Protein AF-A0A925U174-F1 (afdb_monomer)

Solvent-accessible surface area (backbone atoms only — not comparable to full-atom values): 5330 Å² total; per-residue (Å²): 138,83,82,80,76,81,82,70,68,64,64,54,53,56,53,51,54,51,50,55,52,50,56,53,48,53,53,50,51,51,54,51,50,52,54,54,47,55,54,50,50,54,46,50,51,41,41,75,74,71,46,62,55,69,59,50,53,51,50,54,53,61,70,71,49,57,70,64,64,48,50,53,53,49,52,54,48,49,53,50,32,52,76,68,64,69,53,78,86,127

Foldseek 3Di:
DDDDDDPPPPVVVVVVVVVVVVVVVVVVVVVVVVVVVVVVVVLVVCVVVPDDSVVVVVVVVLVPDDPVVSVVVVVVVVVVCVVVVVDPDD

Radius of gyration: 27.16 Å; Cα contacts (8 Å, |Δi|>4): 13; chains: 1; bounding box: 51×33×84 Å

Structure (mmCIF, N/CA/C/O backbone):
data_AF-A0A925U174-F1
#
_entry.id   AF-A0A925U174-F1
#
loop_
_atom_site.group_PDB
_atom_site.id
_atom_site.type_symbol
_atom_site.label_atom_id
_atom_site.label_alt_id
_atom_site.label_comp_id
_atom_site.label_asym_id
_atom_site.label_entity_id
_atom_site.label_seq_id
_atom_site.pdbx_PDB_ins_code
_atom_site.Cartn_x
_atom_site.Cartn_y
_atom_site.Cartn_z
_atom_site.occupancy
_atom_site.B_iso_or_equiv
_atom_site.auth_seq_id
_atom_site.auth_comp_id
_atom_site.auth_asym_id
_atom_site.auth_atom_id
_atom_site.pdbx_PDB_model_num
ATOM 1 N N . MET A 1 1 ? -27.768 -7.797 60.776 1.00 45.62 1 MET A N 1
ATOM 2 C CA . MET A 1 1 ? -27.644 -8.519 59.497 1.00 45.62 1 MET A CA 1
ATOM 3 C C . MET A 1 1 ? -27.263 -7.471 58.475 1.00 45.62 1 MET A C 1
ATOM 5 O O . MET A 1 1 ? -28.126 -6.755 57.995 1.00 45.62 1 MET A O 1
ATOM 9 N N . GLU A 1 2 ? -25.961 -7.261 58.319 1.00 50.00 2 GLU A N 1
ATOM 10 C CA . GLU A 1 2 ? -25.389 -6.254 57.427 1.00 50.00 2 GLU A CA 1
ATOM 11 C C . GLU A 1 2 ? -25.189 -6.929 56.073 1.00 50.00 2 GLU A C 1
ATOM 13 O O . GLU A 1 2 ? -24.380 -7.846 55.938 1.00 50.00 2 GLU A O 1
ATOM 18 N N . THR A 1 3 ? -26.028 -6.579 55.104 1.00 51.16 3 THR A N 1
ATOM 19 C CA . THR A 1 3 ? -25.860 -7.010 53.718 1.00 51.16 3 THR A CA 1
ATOM 20 C C . THR A 1 3 ? -24.810 -6.105 53.091 1.00 51.16 3 THR A C 1
ATOM 22 O O . THR A 1 3 ? -25.109 -4.962 52.757 1.00 51.16 3 THR A O 1
ATOM 25 N N . ALA A 1 4 ? -23.578 -6.601 52.985 1.00 57.06 4 ALA A N 1
ATOM 26 C CA . ALA A 1 4 ? -22.539 -5.960 52.191 1.00 57.06 4 ALA A CA 1
ATOM 27 C C . ALA A 1 4 ? -22.971 -5.964 50.715 1.00 57.06 4 ALA A C 1
ATOM 29 O O . ALA A 1 4 ? -23.194 -7.032 50.138 1.00 57.06 4 ALA A O 1
ATOM 30 N N . GLU A 1 5 ? -23.133 -4.780 50.124 1.00 62.56 5 GLU A N 1
ATOM 31 C CA . GLU A 1 5 ? -23.301 -4.634 48.677 1.00 62.56 5 GLU A CA 1
ATOM 32 C C . GLU A 1 5 ? -21.989 -4.999 47.962 1.00 62.56 5 GLU A C 1
ATOM 34 O O . GLU A 1 5 ? -20.909 -4.723 48.494 1.00 62.56 5 GLU A O 1
ATOM 39 N N . PRO A 1 6 ? -22.039 -5.645 46.784 1.00 56.16 6 PRO A N 1
ATOM 40 C CA . PRO A 1 6 ? -20.828 -6.019 46.073 1.00 56.16 6 PRO A CA 1
ATOM 41 C C . PRO A 1 6 ? -20.175 -4.763 45.486 1.00 56.16 6 PRO A C 1
ATOM 43 O O . PRO A 1 6 ? -20.829 -3.940 44.851 1.00 56.16 6 PRO A O 1
ATOM 46 N N . GLU A 1 7 ? -18.870 -4.612 45.705 1.00 59.75 7 GLU A N 1
ATOM 47 C CA . GLU A 1 7 ? -18.101 -3.470 45.219 1.00 59.75 7 GLU A CA 1
ATOM 48 C C . GLU A 1 7 ? -18.010 -3.437 43.680 1.00 59.75 7 GLU A C 1
ATOM 50 O O . GLU A 1 7 ? -17.162 -4.078 43.059 1.00 59.75 7 GLU A O 1
ATOM 55 N N . ASP A 1 8 ? -18.853 -2.608 43.062 1.00 55.84 8 ASP A N 1
ATOM 56 C CA . ASP A 1 8 ? -18.924 -2.318 41.619 1.00 55.84 8 ASP A CA 1
ATOM 57 C C . ASP A 1 8 ? -17.816 -1.354 41.113 1.00 55.84 8 ASP A C 1
ATOM 59 O O . ASP A 1 8 ? -17.941 -0.683 40.086 1.00 55.84 8 ASP A O 1
ATOM 63 N N . GLY A 1 9 ? -16.689 -1.258 41.825 1.00 54.88 9 GLY A N 1
ATOM 64 C CA . GLY A 1 9 ? -15.590 -0.340 41.489 1.00 54.88 9 GLY A CA 1
ATOM 65 C C . GLY A 1 9 ? -14.675 -0.833 40.358 1.00 54.88 9 GLY A C 1
ATOM 66 O O . GLY A 1 9 ? -14.114 -0.032 39.608 1.00 54.88 9 GLY A O 1
ATOM 67 N N . LEU A 1 10 ? -14.541 -2.153 40.193 1.00 52.69 10 LEU A N 1
ATOM 68 C CA . LEU A 1 10 ? -13.591 -2.758 39.248 1.00 52.69 10 LEU A CA 1
ATOM 69 C C . LEU A 1 10 ? -14.156 -2.867 37.816 1.00 52.69 10 LEU A C 1
ATOM 71 O O . LEU A 1 10 ? -13.418 -2.712 36.841 1.00 52.69 10 LEU A O 1
ATOM 75 N N . HIS A 1 11 ? -15.472 -3.067 37.677 1.00 59.88 11 HIS A N 1
ATOM 76 C CA . HIS A 1 11 ? -16.154 -3.170 36.380 1.00 59.88 11 HIS A CA 1
ATOM 77 C C . HIS A 1 11 ? -16.220 -1.837 35.622 1.00 59.88 11 HIS A C 1
ATOM 79 O O . HIS A 1 11 ? -16.157 -1.826 34.389 1.00 59.88 11 HIS A O 1
ATOM 85 N N . ASN A 1 12 ? -16.289 -0.714 36.341 1.00 66.38 12 ASN A N 1
ATOM 86 C CA . ASN A 1 12 ? -16.343 0.613 35.727 1.00 66.38 12 ASN A CA 1
ATOM 87 C C . ASN A 1 12 ? -15.004 0.983 35.059 1.00 66.38 12 ASN A C 1
ATOM 89 O O . ASN A 1 12 ? -14.984 1.454 33.925 1.00 66.38 12 ASN A O 1
ATOM 93 N N . SER A 1 13 ? -13.878 0.636 35.697 1.00 82.31 13 SER A N 1
ATOM 94 C CA . SER A 1 13 ? -12.528 0.871 35.159 1.00 82.31 13 SER A CA 1
ATOM 95 C C . SER A 1 13 ? -12.256 0.084 33.869 1.00 82.31 13 SER A C 1
ATOM 97 O O . SER A 1 13 ? -11.785 0.647 32.881 1.00 82.31 13 SER A O 1
ATOM 99 N N . ALA A 1 14 ? -12.625 -1.202 33.826 1.00 88.88 14 ALA A N 1
ATOM 100 C CA . ALA A 1 14 ? -12.466 -2.023 32.621 1.00 88.88 14 ALA A CA 1
ATOM 101 C C . ALA A 1 14 ? -13.340 -1.525 31.454 1.00 88.88 14 ALA A C 1
ATOM 103 O O . ALA A 1 14 ? -12.911 -1.528 30.298 1.00 88.88 14 ALA A O 1
ATOM 104 N N . ARG A 1 15 ? -14.560 -1.056 31.751 1.00 89.62 15 ARG A N 1
ATOM 105 C CA . ARG A 1 15 ? -15.465 -0.474 30.753 1.00 89.62 15 ARG A CA 1
ATOM 106 C C . ARG A 1 15 ? -14.912 0.828 30.173 1.00 89.62 15 ARG A C 1
ATOM 108 O O . ARG A 1 15 ? -15.011 1.033 28.965 1.00 89.62 15 ARG A O 1
ATOM 115 N N . ASP A 1 16 ? -14.331 1.691 30.999 1.00 92.38 16 ASP A N 1
ATOM 116 C CA . ASP A 1 16 ? -13.766 2.960 30.535 1.00 92.38 16 ASP A CA 1
ATOM 117 C C . ASP A 1 16 ? -12.464 2.760 29.749 1.00 92.38 16 ASP A C 1
ATOM 119 O O . ASP A 1 16 ? -12.285 3.376 28.699 1.00 92.38 16 ASP A O 1
ATOM 123 N N . GLN A 1 17 ? -11.616 1.810 30.158 1.00 93.44 17 GLN A N 1
ATOM 124 C CA . GLN A 1 17 ? -10.453 1.394 29.366 1.00 93.44 17 GLN A CA 1
ATOM 125 C C . GLN A 1 17 ? -10.858 0.873 27.981 1.00 93.44 17 GLN A C 1
ATOM 127 O O . 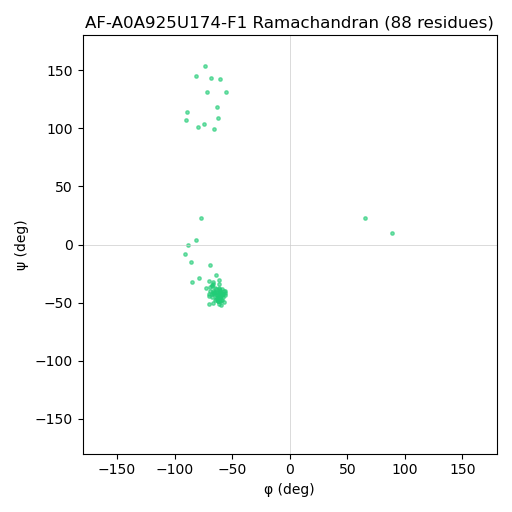GLN A 1 17 ? -10.239 1.241 26.981 1.00 93.44 17 GLN A O 1
ATOM 132 N N . LEU A 1 18 ? -11.914 0.054 27.906 1.00 94.94 18 LEU A N 1
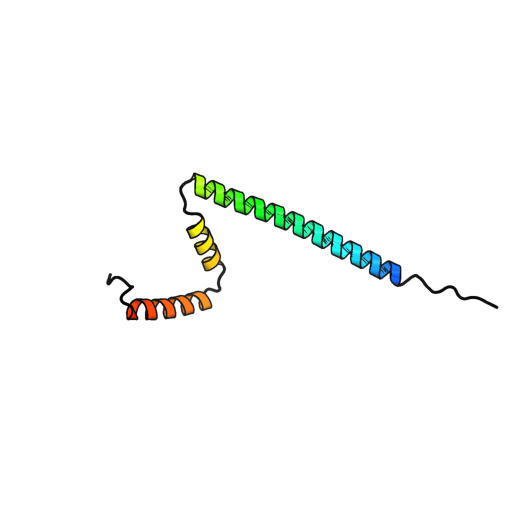ATOM 133 C CA . LEU A 1 18 ? -12.433 -0.448 26.636 1.00 94.94 18 LEU A CA 1
ATOM 134 C C . LEU A 1 18 ? -12.913 0.694 25.729 1.00 94.94 18 LEU A C 1
ATOM 136 O O . LEU A 1 18 ? -12.541 0.712 24.558 1.00 94.94 18 LEU A O 1
ATOM 140 N N . LYS A 1 19 ? -13.673 1.665 26.261 1.00 95.69 19 LYS A N 1
ATOM 141 C CA . LYS A 1 19 ? -14.104 2.848 25.491 1.00 95.69 19 LYS A CA 1
ATOM 142 C C . LYS A 1 19 ? -12.907 3.605 24.920 1.00 95.69 19 LYS A C 1
ATOM 144 O O . LYS A 1 19 ? -12.859 3.834 23.720 1.00 95.69 19 LYS A O 1
ATOM 149 N N . THR A 1 20 ? -11.899 3.901 25.745 1.00 96.62 20 THR A N 1
ATOM 150 C CA . THR A 1 20 ? -10.697 4.613 25.286 1.00 96.62 20 THR A CA 1
ATOM 151 C C . THR A 1 20 ? -9.933 3.836 24.210 1.00 96.62 20 THR A C 1
ATOM 153 O O . THR A 1 20 ? -9.389 4.438 23.287 1.00 96.62 20 THR A O 1
ATOM 156 N N . ILE A 1 21 ? -9.859 2.503 24.303 1.00 97.44 21 ILE A N 1
ATOM 157 C CA . ILE A 1 21 ? -9.227 1.676 23.263 1.00 97.44 21 ILE A CA 1
ATOM 158 C C . ILE A 1 21 ? -10.012 1.772 21.951 1.00 97.44 21 ILE A C 1
ATOM 160 O O . ILE A 1 21 ? -9.398 2.001 20.910 1.00 97.44 21 ILE A O 1
ATOM 164 N N . VAL A 1 22 ? -11.339 1.626 22.002 1.00 98.12 22 VAL A N 1
ATOM 165 C CA . VAL A 1 22 ? -12.207 1.693 20.816 1.00 98.12 22 VAL A CA 1
ATOM 166 C C . VAL A 1 22 ? -12.113 3.065 20.153 1.00 98.12 22 VAL A C 1
ATOM 168 O O . VAL A 1 22 ? -11.772 3.130 18.978 1.00 98.12 22 VAL A O 1
ATOM 171 N N . GLU A 1 23 ? -12.273 4.150 20.911 1.00 98.31 23 GLU A N 1
ATOM 172 C CA . GLU A 1 23 ? -12.182 5.526 20.397 1.00 98.31 23 GLU A CA 1
ATOM 173 C C . GLU A 1 23 ? -10.826 5.801 19.726 1.00 98.31 23 GLU A C 1
ATOM 175 O O . GLU A 1 23 ? -10.738 6.441 18.677 1.00 98.31 23 GLU A O 1
ATOM 180 N N . ARG A 1 24 ? -9.732 5.286 20.307 1.00 98.38 24 ARG A N 1
ATOM 181 C CA . ARG A 1 24 ? -8.396 5.408 19.707 1.00 98.38 24 ARG A CA 1
ATOM 182 C C . ARG A 1 24 ? -8.280 4.631 18.400 1.00 98.38 24 ARG A C 1
ATOM 184 O O . ARG A 1 24 ? -7.618 5.123 17.491 1.00 98.38 24 ARG A O 1
ATOM 191 N N . ILE A 1 25 ? -8.862 3.434 18.316 1.00 98.38 25 ILE A N 1
ATOM 192 C CA . ILE A 1 25 ? -8.853 2.618 17.096 1.00 98.38 25 ILE A CA 1
ATOM 193 C C . ILE A 1 25 ? -9.689 3.286 16.006 1.00 98.38 25 ILE A C 1
ATOM 195 O O . ILE A 1 25 ? -9.214 3.386 14.881 1.00 98.38 25 ILE A O 1
ATOM 199 N N . GLU A 1 26 ? -10.884 3.776 16.330 1.00 98.44 26 GLU A N 1
ATOM 200 C CA . GLU A 1 26 ? -11.768 4.449 15.372 1.00 98.44 26 GLU A CA 1
ATOM 201 C C . GLU A 1 26 ? -11.086 5.668 14.755 1.00 98.44 26 GLU A C 1
ATOM 203 O O . GLU A 1 26 ? -10.999 5.767 13.532 1.00 98.44 26 GLU A O 1
ATOM 208 N N . ARG A 1 27 ? -10.467 6.519 15.582 1.00 98.50 27 ARG A N 1
ATOM 209 C CA . ARG A 1 27 ? -9.678 7.652 15.086 1.00 98.50 27 ARG A CA 1
ATOM 210 C C . ARG A 1 27 ? -8.532 7.211 14.166 1.00 98.50 27 ARG A C 1
ATOM 212 O O . ARG A 1 27 ? -8.300 7.827 13.132 1.00 98.50 27 ARG A O 1
ATOM 219 N N . LEU A 1 28 ? -7.808 6.146 14.522 1.00 98.56 28 LEU A N 1
ATOM 220 C CA . LEU A 1 28 ? -6.719 5.627 13.685 1.00 98.56 28 LEU A CA 1
ATOM 221 C C . LEU A 1 28 ? -7.228 5.033 12.362 1.00 98.56 28 LEU A C 1
ATOM 223 O O . LEU A 1 28 ? -6.550 5.152 11.342 1.00 98.56 28 LEU A O 1
ATOM 227 N N . GLU A 1 29 ? -8.400 4.397 12.349 1.00 98.56 29 GLU A N 1
ATOM 228 C CA . GLU A 1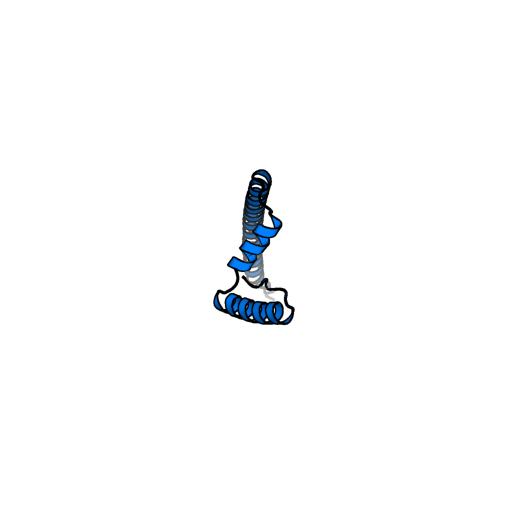 29 ? -9.023 3.900 11.118 1.00 98.56 29 GLU A CA 1
ATOM 229 C C . GLU A 1 29 ? -9.504 5.051 10.223 1.00 98.56 29 GLU A C 1
ATOM 231 O O . GLU A 1 29 ? -9.330 4.975 9.006 1.00 98.56 29 GLU A O 1
ATOM 236 N N . GLU A 1 30 ? -10.012 6.146 10.794 1.00 98.44 30 GLU A N 1
ATOM 237 C CA . GLU A 1 30 ? -10.332 7.369 10.047 1.00 98.44 30 GLU A CA 1
ATOM 238 C C . GLU A 1 30 ? -9.081 7.994 9.409 1.00 98.44 30 GLU A C 1
ATOM 240 O O . GLU A 1 30 ? -9.065 8.252 8.203 1.00 98.44 30 GLU A O 1
ATOM 245 N N . GLU A 1 31 ? -7.998 8.167 10.175 1.00 98.38 31 GLU A N 1
ATOM 246 C CA . GLU A 1 31 ? -6.715 8.683 9.667 1.00 98.38 31 GLU A CA 1
ATOM 247 C C . GLU A 1 31 ? -6.154 7.795 8.544 1.00 98.38 31 GLU A C 1
ATOM 249 O O . GLU A 1 31 ? -5.712 8.273 7.496 1.00 98.38 31 GLU A O 1
ATOM 254 N N . LYS A 1 32 ? -6.215 6.474 8.727 1.00 98.06 32 LYS A N 1
ATOM 255 C CA . LYS A 1 32 ? -5.805 5.488 7.721 1.00 98.06 32 LYS A CA 1
ATOM 256 C C . LYS A 1 32 ? -6.676 5.556 6.467 1.00 98.06 32 LYS A C 1
ATOM 258 O O . LYS A 1 32 ? -6.147 5.398 5.365 1.00 98.06 32 LYS A O 1
ATO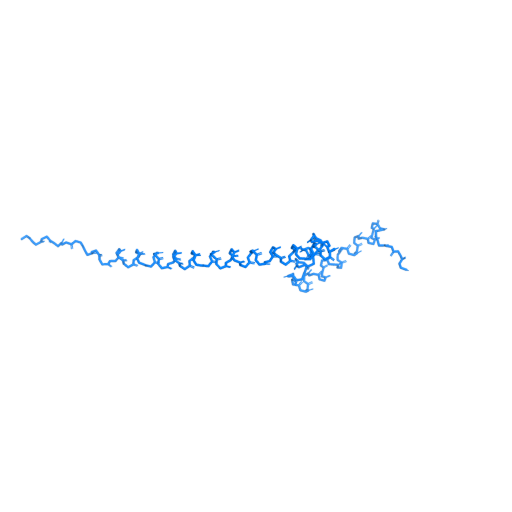M 263 N N . ALA A 1 33 ? -7.983 5.777 6.605 1.00 97.94 33 ALA A N 1
ATOM 264 C CA . ALA A 1 33 ? -8.892 5.934 5.476 1.00 97.94 33 ALA A CA 1
ATOM 265 C C . ALA A 1 33 ? -8.598 7.218 4.687 1.00 97.94 33 ALA A C 1
ATOM 267 O O . ALA A 1 33 ? -8.550 7.162 3.456 1.00 97.94 33 ALA A O 1
ATOM 268 N N . ALA A 1 34 ? -8.328 8.331 5.378 1.00 98.31 34 ALA A N 1
ATOM 269 C CA . ALA A 1 34 ? -7.912 9.587 4.758 1.00 98.31 34 ALA A CA 1
ATOM 270 C C . ALA A 1 34 ? -6.608 9.408 3.964 1.00 98.31 34 ALA A C 1
ATOM 272 O O . ALA A 1 34 ? -6.591 9.623 2.754 1.00 98.31 34 ALA A O 1
ATOM 273 N N . LEU A 1 35 ? -5.563 8.850 4.587 1.00 98.38 35 LEU A N 1
ATOM 274 C CA . LEU A 1 35 ? -4.292 8.554 3.911 1.00 98.38 35 LEU A CA 1
ATOM 275 C C . LEU A 1 35 ? -4.463 7.604 2.717 1.00 98.38 35 LEU A C 1
ATOM 277 O O . LEU A 1 35 ? -3.804 7.746 1.686 1.00 98.38 35 LEU A O 1
ATOM 281 N N . ALA A 1 36 ? -5.343 6.607 2.835 1.00 98.06 36 ALA A N 1
ATOM 282 C CA . ALA A 1 36 ? -5.644 5.707 1.730 1.00 98.06 36 ALA A CA 1
ATOM 283 C C . ALA A 1 36 ? -6.351 6.427 0.570 1.00 98.06 36 ALA A C 1
ATOM 285 O O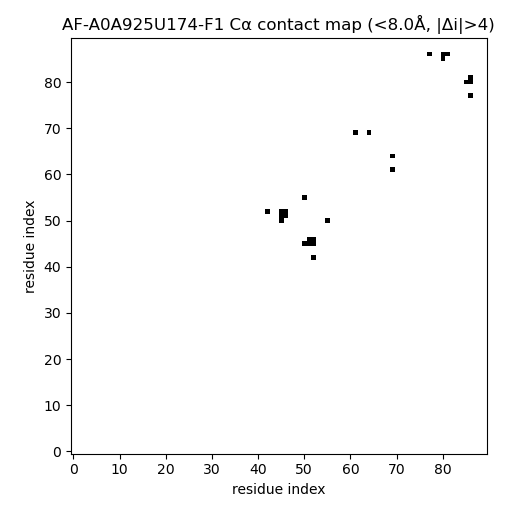 . ALA A 1 36 ? -6.157 6.026 -0.582 1.00 98.06 36 ALA A O 1
ATOM 286 N N . SER A 1 37 ? -7.160 7.452 0.851 1.00 98.44 37 SER A N 1
ATOM 287 C CA . SER A 1 37 ? -7.762 8.317 -0.166 1.00 98.44 37 SER A CA 1
ATOM 288 C C . SER A 1 37 ? -6.695 9.144 -0.876 1.00 98.44 37 SER A C 1
ATOM 290 O O . SER A 1 37 ? -6.583 9.047 -2.097 1.00 98.44 37 SER A O 1
ATOM 292 N N . ASP A 1 38 ? -5.827 9.820 -0.124 1.00 98.62 38 ASP A N 1
ATOM 293 C CA . ASP A 1 38 ? -4.742 10.641 -0.675 1.00 98.62 38 ASP A CA 1
ATOM 294 C C . ASP A 1 38 ? -3.830 9.817 -1.599 1.00 98.62 38 ASP A C 1
ATOM 296 O O . ASP A 1 38 ? -3.506 10.209 -2.720 1.00 98.62 38 ASP A O 1
ATOM 300 N N . ILE A 1 39 ? -3.476 8.593 -1.186 1.00 98.31 39 ILE A N 1
ATOM 301 C CA . ILE A 1 39 ? -2.690 7.672 -2.019 1.00 98.31 39 ILE A CA 1
ATOM 302 C C . ILE A 1 39 ? -3.422 7.333 -3.327 1.00 98.31 39 ILE A C 1
ATOM 304 O O . ILE A 1 39 ? -2.784 7.202 -4.377 1.00 98.31 39 ILE A O 1
ATOM 308 N N . LYS A 1 40 ? -4.749 7.141 -3.297 1.00 98.06 40 LYS A N 1
ATOM 309 C CA . LYS A 1 40 ? -5.531 6.865 -4.514 1.00 98.06 40 LYS A CA 1
ATOM 310 C C . LYS A 1 40 ? -5.530 8.066 -5.453 1.00 98.06 40 LYS A C 1
ATOM 312 O O . LYS A 1 40 ? -5.396 7.848 -6.655 1.00 98.06 40 LYS A O 1
ATOM 317 N N . GLU A 1 41 ? -5.646 9.280 -4.925 1.00 98.50 41 GLU A N 1
ATOM 318 C CA . GLU A 1 41 ? -5.601 10.515 -5.711 1.00 98.50 41 GLU A CA 1
ATOM 319 C C . GLU A 1 41 ? -4.252 10.679 -6.414 1.00 98.50 41 GLU A C 1
ATOM 321 O O . GLU A 1 41 ? -4.229 10.887 -7.624 1.00 98.50 41 GLU A O 1
ATOM 326 N N . VAL A 1 42 ? -3.135 10.421 -5.725 1.00 98.50 42 VAL A N 1
ATOM 327 C CA . VAL A 1 42 ? -1.793 10.430 -6.342 1.00 98.50 42 VAL A CA 1
ATOM 328 C C . VAL A 1 42 ? -1.683 9.416 -7.488 1.00 98.50 42 VAL A C 1
ATOM 330 O O . VAL A 1 42 ? -1.142 9.719 -8.553 1.00 98.50 42 VAL A O 1
ATOM 333 N N . TYR A 1 43 ? -2.214 8.198 -7.321 1.00 98.44 43 TYR A N 1
ATOM 334 C CA . TYR A 1 43 ? -2.247 7.231 -8.426 1.00 98.44 43 TYR A CA 1
ATOM 335 C C . TYR A 1 43 ? -3.172 7.675 -9.569 1.00 98.44 43 TYR A C 1
ATOM 337 O O . TYR A 1 43 ? -2.882 7.375 -10.728 1.00 98.44 43 TYR A O 1
ATOM 345 N N . ALA A 1 44 ? -4.281 8.354 -9.272 1.00 98.31 44 ALA A N 1
ATOM 346 C CA . ALA A 1 44 ? -5.186 8.881 -10.287 1.00 98.31 44 ALA A CA 1
ATOM 347 C C . ALA A 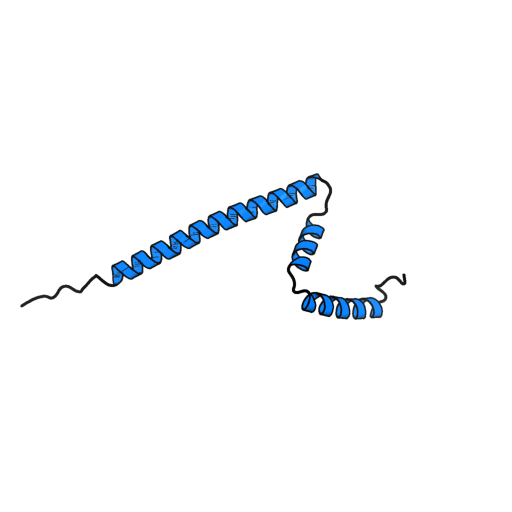1 44 ? -4.529 10.018 -11.088 1.00 98.31 44 ALA A C 1
ATOM 349 O O . ALA A 1 44 ? -4.609 10.010 -12.316 1.00 98.31 44 ALA A O 1
ATOM 350 N N . GLU A 1 45 ? -3.812 10.923 -10.422 1.00 98.50 45 GLU A N 1
ATOM 351 C CA . GLU A 1 45 ? -3.011 11.972 -11.056 1.00 98.50 45 GLU A CA 1
ATOM 352 C C . GLU A 1 45 ? -1.927 11.365 -11.954 1.00 98.50 45 GLU A C 1
ATOM 354 O O . GLU A 1 45 ? -1.833 11.700 -13.134 1.00 98.50 45 GLU A O 1
ATOM 359 N N . ALA A 1 46 ? -1.171 10.387 -11.444 1.00 98.56 46 ALA A N 1
ATOM 360 C CA . ALA A 1 46 ? -0.171 9.672 -12.232 1.00 98.56 46 ALA A CA 1
ATOM 361 C C . ALA A 1 46 ? -0.784 9.030 -13.490 1.00 98.56 46 ALA A C 1
ATOM 363 O O . ALA A 1 46 ? -0.201 9.104 -14.571 1.00 98.56 46 ALA A O 1
ATOM 364 N N . LYS A 1 47 ? -1.988 8.453 -13.382 1.00 98.19 47 LYS A N 1
ATOM 365 C CA . LYS A 1 47 ? -2.720 7.926 -14.541 1.00 98.19 47 LYS A CA 1
ATOM 366 C C . LYS A 1 47 ? -3.089 9.029 -15.538 1.00 98.19 47 LYS A C 1
ATOM 368 O O . LYS A 1 47 ? -2.933 8.819 -16.737 1.00 98.19 47 LYS A O 1
ATOM 373 N N . GLY A 1 48 ? -3.569 10.179 -15.059 1.00 98.12 48 GLY A N 1
ATOM 374 C CA . GLY A 1 48 ? -3.880 11.347 -15.892 1.00 98.12 48 GLY A CA 1
ATOM 375 C C . GLY A 1 48 ? -2.655 11.895 -16.627 1.00 98.12 48 GLY A C 1
ATOM 376 O O . GLY A 1 48 ? -2.756 12.288 -17.785 1.00 98.12 48 GLY A O 1
ATOM 377 N N . ASN A 1 49 ? -1.485 11.805 -15.994 1.00 98.44 49 ASN A N 1
ATOM 378 C CA . ASN A 1 49 ? -0.190 12.180 -16.562 1.00 98.44 49 ASN A CA 1
ATOM 379 C C . ASN A 1 49 ? 0.422 11.096 -17.477 1.00 98.44 49 ASN A C 1
ATOM 381 O O . ASN A 1 49 ? 1.540 11.262 -17.960 1.00 98.44 49 ASN A O 1
ATOM 385 N N . GLY A 1 50 ? -0.286 9.988 -17.725 1.00 98.00 50 GLY A N 1
ATOM 386 C CA . GLY A 1 50 ? 0.129 8.939 -18.661 1.00 98.00 50 GLY A CA 1
ATOM 387 C C . GLY A 1 50 ? 1.007 7.829 -18.071 1.00 98.00 50 GLY A C 1
ATOM 388 O O . GLY A 1 50 ? 1.520 7.004 -18.825 1.00 98.00 50 GLY A O 1
ATOM 389 N N . PHE A 1 51 ? 1.180 7.760 -16.748 1.00 98.44 51 PHE A N 1
ATOM 390 C CA . PHE A 1 51 ? 1.949 6.687 -16.111 1.00 98.44 51 PHE A CA 1
ATOM 391 C C . PHE A 1 51 ? 1.129 5.400 -15.922 1.00 98.44 51 PHE A C 1
ATOM 393 O O . PHE A 1 51 ? -0.053 5.422 -15.563 1.00 98.44 51 PHE A O 1
ATOM 400 N N . ASP A 1 52 ? 1.792 4.246 -16.060 1.00 98.00 52 ASP A N 1
ATOM 401 C CA . ASP A 1 52 ? 1.217 2.950 -15.690 1.00 98.00 52 ASP A CA 1
ATOM 402 C C . ASP A 1 52 ? 1.183 2.792 -14.159 1.00 98.00 52 ASP A C 1
ATOM 404 O O . ASP A 1 52 ? 2.177 2.489 -13.491 1.00 98.00 52 ASP A O 1
ATOM 408 N N . THR A 1 53 ? -0.009 2.956 -13.587 1.00 97.81 53 THR A N 1
ATOM 409 C CA . THR A 1 53 ? -0.227 2.814 -12.138 1.00 97.81 53 THR A CA 1
ATOM 410 C C . THR A 1 53 ? 0.032 1.404 -11.596 1.00 97.81 53 THR A C 1
ATOM 412 O O . THR A 1 53 ? 0.378 1.265 -10.421 1.00 97.81 53 THR A O 1
ATOM 415 N N . LYS A 1 54 ? -0.101 0.346 -12.409 1.00 97.12 54 LYS A N 1
ATOM 416 C CA . LYS A 1 54 ? 0.229 -1.031 -12.010 1.00 97.12 54 LYS A CA 1
ATOM 417 C C . LYS A 1 54 ? 1.739 -1.179 -11.868 1.00 97.12 54 LYS A C 1
ATOM 419 O O . LYS A 1 54 ? 2.196 -1.721 -10.861 1.00 97.12 54 LYS A O 1
ATOM 424 N N . ALA A 1 55 ? 2.502 -0.645 -12.821 1.00 98.06 55 ALA A N 1
ATOM 425 C CA . ALA A 1 55 ? 3.958 -0.602 -12.731 1.00 98.06 55 ALA A CA 1
ATOM 426 C C . ALA A 1 55 ? 4.420 0.210 -11.507 1.00 98.06 55 ALA A C 1
ATOM 428 O O . ALA A 1 55 ? 5.244 -0.274 -10.731 1.00 98.06 55 ALA A O 1
ATOM 429 N N . LEU A 1 56 ? 3.828 1.385 -11.254 1.00 98.00 56 LEU A N 1
ATOM 430 C CA . LEU A 1 56 ? 4.150 2.201 -10.073 1.00 98.00 56 LEU A CA 1
ATOM 431 C C . LEU A 1 56 ? 3.885 1.464 -8.752 1.00 98.00 56 LEU A C 1
ATOM 433 O O . LEU A 1 56 ? 4.725 1.500 -7.853 1.00 98.00 56 LEU A O 1
ATOM 437 N N . ARG A 1 57 ? 2.763 0.740 -8.629 1.00 97.31 57 ARG A N 1
ATOM 438 C CA . ARG A 1 57 ? 2.483 -0.090 -7.441 1.00 97.31 57 ARG A CA 1
ATOM 439 C C . ARG A 1 57 ? 3.543 -1.172 -7.240 1.00 97.31 57 ARG A C 1
ATOM 441 O O . ARG A 1 57 ? 3.963 -1.396 -6.104 1.00 97.31 57 ARG A O 1
ATOM 448 N N . SER A 1 58 ? 3.999 -1.812 -8.319 1.00 96.06 58 SER A N 1
ATOM 449 C CA . SER A 1 58 ? 5.105 -2.775 -8.260 1.00 96.06 58 SER A CA 1
ATOM 450 C C . SER A 1 58 ? 6.398 -2.112 -7.789 1.00 96.06 58 SER A C 1
ATOM 452 O O . SER A 1 58 ? 7.044 -2.633 -6.885 1.00 96.06 58 SER A O 1
ATOM 454 N N . VAL A 1 59 ? 6.736 -0.930 -8.315 1.00 96.06 59 VAL A N 1
ATOM 455 C CA . VAL A 1 59 ? 7.916 -0.162 -7.884 1.00 96.06 59 VAL A CA 1
ATOM 456 C C . VAL A 1 59 ? 7.837 0.181 -6.398 1.00 96.06 59 VAL A C 1
ATOM 458 O O . VAL A 1 59 ? 8.793 -0.062 -5.667 1.00 96.06 59 VAL A O 1
ATOM 461 N N . VAL A 1 60 ? 6.699 0.689 -5.914 1.00 96.31 60 VAL A N 1
ATOM 462 C CA . VAL A 1 60 ? 6.511 1.001 -4.487 1.00 96.31 60 VAL A CA 1
ATOM 463 C C . VAL A 1 60 ? 6.655 -0.254 -3.626 1.00 96.31 60 VAL A C 1
ATOM 465 O O . VAL A 1 60 ? 7.291 -0.194 -2.577 1.00 96.31 60 VAL A O 1
ATOM 468 N N . ARG A 1 61 ? 6.113 -1.400 -4.060 1.00 94.31 61 ARG A N 1
ATOM 469 C CA . ARG A 1 61 ? 6.270 -2.677 -3.350 1.00 94.31 61 ARG A CA 1
ATOM 470 C C . ARG A 1 61 ? 7.736 -3.100 -3.274 1.00 94.31 61 ARG A C 1
ATOM 472 O O . ARG A 1 61 ? 8.198 -3.414 -2.186 1.00 94.31 61 ARG A O 1
ATOM 479 N N . ILE A 1 62 ? 8.457 -3.062 -4.394 1.00 91.69 62 ILE A N 1
ATOM 480 C CA . ILE A 1 62 ? 9.883 -3.414 -4.458 1.00 91.69 62 ILE A CA 1
ATOM 481 C C . ILE A 1 62 ? 10.709 -2.487 -3.558 1.00 91.69 62 ILE A C 1
ATOM 483 O O . ILE A 1 62 ? 11.598 -2.933 -2.843 1.00 91.69 62 ILE A O 1
ATOM 487 N N . ARG A 1 63 ? 10.393 -1.188 -3.539 1.00 93.25 63 ARG A N 1
ATOM 488 C CA . ARG A 1 63 ? 11.087 -0.196 -2.701 1.00 93.25 63 ARG A CA 1
ATOM 489 C C . ARG A 1 63 ? 10.828 -0.348 -1.201 1.00 93.25 63 ARG A C 1
ATOM 491 O O . ARG A 1 63 ? 11.576 0.229 -0.422 1.00 93.25 63 ARG A O 1
ATOM 498 N N . LYS A 1 64 ? 9.773 -1.066 -0.805 1.00 93.56 64 LYS A N 1
ATOM 499 C CA . LYS A 1 64 ? 9.465 -1.372 0.601 1.00 9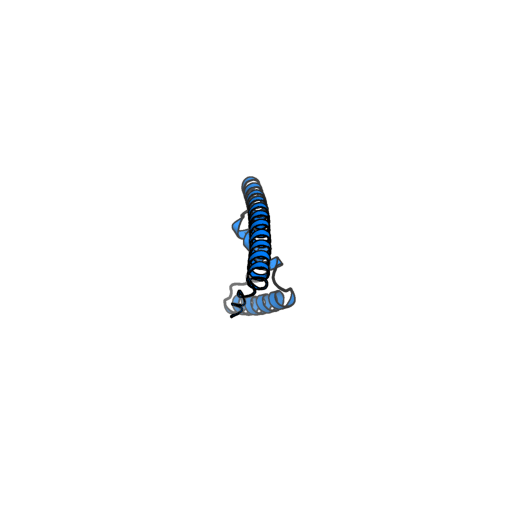3.56 64 LYS A CA 1
ATOM 500 C C . LYS A 1 64 ? 10.186 -2.618 1.119 1.00 93.56 64 LYS A C 1
ATOM 502 O O . LYS A 1 64 ? 10.175 -2.834 2.324 1.00 93.56 64 LYS A O 1
ATOM 507 N N . GLN A 1 65 ? 10.736 -3.446 0.233 1.00 90.25 65 GLN A N 1
ATOM 508 C CA . GLN A 1 65 ? 11.475 -4.647 0.624 1.00 90.25 65 GLN A CA 1
ATOM 509 C C . GLN A 1 65 ? 12.846 -4.274 1.189 1.00 90.25 65 GLN A C 1
ATOM 511 O O . GLN A 1 65 ? 13.408 -3.237 0.823 1.00 90.25 65 GLN A O 1
ATOM 516 N N . ASP A 1 66 ? 13.382 -5.131 2.058 1.00 93.69 66 ASP A N 1
ATOM 517 C CA . ASP A 1 66 ? 14.753 -4.987 2.534 1.00 93.69 66 ASP A CA 1
ATOM 518 C C . ASP A 1 66 ? 15.746 -5.071 1.363 1.00 93.69 66 ASP A C 1
ATOM 520 O O . ASP A 1 66 ? 15.558 -5.823 0.402 1.00 93.69 66 ASP A O 1
ATOM 524 N N . MET A 1 67 ? 16.809 -4.266 1.424 1.00 90.06 67 MET A N 1
ATOM 525 C CA . MET A 1 67 ? 17.777 -4.173 0.332 1.00 90.06 67 MET A CA 1
ATOM 526 C C . MET A 1 67 ? 18.572 -5.472 0.149 1.00 90.06 67 MET A C 1
ATOM 528 O O . MET A 1 67 ? 18.897 -5.814 -0.990 1.00 90.06 67 MET A O 1
ATOM 532 N N . SER A 1 68 ? 18.902 -6.175 1.237 1.00 91.25 68 SER A N 1
ATOM 533 C CA . SER A 1 68 ? 19.628 -7.447 1.178 1.00 91.25 68 SER A CA 1
ATOM 534 C C . SER A 1 68 ? 18.738 -8.534 0.596 1.00 91.25 68 SER A C 1
ATOM 536 O O . SER A 1 68 ? 19.102 -9.139 -0.411 1.00 91.25 68 SER A O 1
ATOM 538 N N . GLU A 1 69 ? 17.528 -8.690 1.142 1.00 90.88 69 GLU A N 1
ATOM 539 C CA . GLU A 1 69 ? 16.546 -9.667 0.649 1.00 90.88 69 GLU A CA 1
ATOM 540 C C . GLU A 1 69 ? 16.240 -9.455 -0.839 1.00 90.88 69 GLU A C 1
ATOM 542 O O . GLU A 1 69 ? 16.173 -10.404 -1.623 1.00 90.88 69 GLU A O 1
ATOM 547 N N . ARG A 1 70 ? 16.103 -8.191 -1.258 1.00 90.38 70 ARG A N 1
ATOM 548 C CA . ARG A 1 70 ? 15.883 -7.838 -2.660 1.00 90.38 70 ARG A CA 1
ATOM 549 C C . ARG A 1 70 ? 17.052 -8.263 -3.547 1.00 90.38 70 ARG A C 1
ATOM 551 O O . ARG A 1 70 ? 16.812 -8.836 -4.605 1.00 90.38 70 ARG A O 1
ATOM 558 N N . ARG A 1 71 ? 18.295 -7.983 -3.148 1.00 91.38 71 ARG A N 1
ATOM 559 C CA . ARG A 1 71 ? 19.488 -8.346 -3.935 1.00 91.38 71 ARG A CA 1
ATOM 560 C C . ARG A 1 71 ? 19.648 -9.854 -4.062 1.00 91.38 71 ARG A C 1
ATOM 562 O O . ARG A 1 71 ? 19.980 -10.336 -5.140 1.00 91.38 71 ARG A O 1
ATOM 569 N N . GLU A 1 72 ? 19.399 -10.587 -2.983 1.00 92.31 72 GLU A N 1
ATOM 570 C CA . GLU A 1 72 ? 19.431 -12.050 -2.994 1.00 92.31 72 GLU A CA 1
ATOM 571 C C . GLU A 1 72 ? 18.380 -12.611 -3.958 1.00 92.31 72 GLU A C 1
ATOM 573 O O . GLU A 1 72 ? 18.707 -13.417 -4.832 1.00 92.31 72 GLU A O 1
ATOM 578 N N . ALA A 1 73 ? 17.138 -12.123 -3.876 1.00 89.88 73 ALA A N 1
ATOM 579 C CA . ALA A 1 73 ? 16.067 -12.527 -4.783 1.00 89.88 73 ALA A CA 1
ATOM 580 C C . ALA A 1 73 ? 16.369 -12.166 -6.250 1.00 89.88 73 ALA A C 1
ATOM 582 O O . ALA A 1 73 ? 16.127 -12.980 -7.142 1.00 89.88 73 ALA A O 1
ATOM 583 N N . GLU A 1 74 ? 16.922 -10.977 -6.511 1.00 91.62 74 GLU A N 1
ATOM 584 C CA . GLU A 1 74 ? 17.339 -10.541 -7.851 1.00 91.62 74 GLU A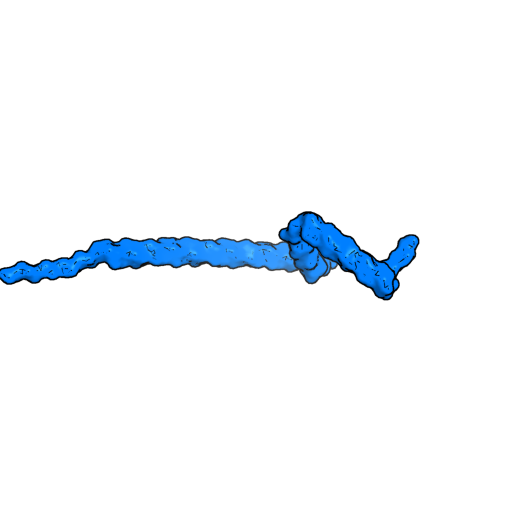 CA 1
ATOM 585 C C . GLU A 1 74 ? 18.463 -11.426 -8.416 1.00 91.62 74 GLU A C 1
ATOM 587 O O . GLU A 1 74 ? 18.401 -11.802 -9.585 1.00 91.62 74 GLU A O 1
ATOM 592 N N . ALA A 1 75 ? 19.447 -11.823 -7.603 1.00 93.81 75 ALA A N 1
ATOM 593 C CA . ALA A 1 75 ? 20.537 -12.703 -8.030 1.00 93.81 75 ALA A CA 1
ATOM 594 C C . ALA A 1 75 ? 20.042 -14.113 -8.402 1.00 93.81 75 ALA A C 1
ATOM 596 O O . ALA A 1 75 ? 20.441 -14.676 -9.429 1.00 93.81 75 ALA A O 1
ATOM 597 N N . VAL A 1 76 ? 19.133 -14.675 -7.598 1.00 95.06 76 VAL A N 1
ATOM 598 C CA . VAL A 1 76 ? 18.497 -15.970 -7.891 1.00 95.06 76 VAL A CA 1
ATOM 599 C C . VAL A 1 76 ? 17.656 -15.877 -9.163 1.00 95.06 76 VAL A C 1
ATOM 601 O O . VAL A 1 76 ? 17.782 -16.720 -10.053 1.00 95.06 76 VAL A O 1
ATOM 604 N N . LEU A 1 77 ? 16.838 -14.829 -9.289 1.00 93.75 77 LEU A N 1
ATOM 605 C CA . LEU A 1 77 ? 16.002 -14.614 -10.466 1.00 93.75 77 LEU A CA 1
ATOM 606 C C . LEU A 1 77 ? 16.844 -14.466 -11.737 1.00 93.75 77 LEU A C 1
ATOM 608 O O . LEU A 1 77 ? 16.534 -15.104 -12.741 1.00 93.75 77 LEU A O 1
ATOM 612 N N . ALA A 1 78 ? 17.922 -13.682 -11.686 1.00 93.38 78 ALA A N 1
ATOM 613 C CA . ALA A 1 78 ? 18.843 -13.508 -12.805 1.00 93.38 78 ALA A CA 1
ATOM 614 C C . ALA A 1 78 ? 19.473 -14.842 -13.230 1.00 93.38 78 ALA A C 1
ATOM 616 O O . ALA A 1 78 ? 19.512 -15.144 -14.421 1.00 93.38 78 ALA A O 1
ATOM 617 N N . THR A 1 79 ? 19.876 -15.680 -12.269 1.00 94.31 79 THR A N 1
ATOM 618 C CA . THR A 1 79 ? 20.410 -17.026 -12.542 1.00 94.31 79 THR A CA 1
ATOM 619 C C . THR A 1 79 ? 19.400 -17.882 -13.311 1.00 94.31 79 THR A C 1
ATOM 621 O O . THR A 1 79 ? 19.746 -18.527 -14.301 1.00 94.31 79 THR A O 1
ATOM 624 N N . TYR A 1 80 ? 18.130 -17.868 -12.896 1.00 95.75 80 TYR A N 1
ATOM 625 C CA . TYR A 1 80 ? 17.077 -18.623 -13.578 1.00 95.75 80 TYR A CA 1
ATOM 626 C C . TYR A 1 80 ? 16.741 -18.048 -14.951 1.00 95.75 80 TYR A C 1
ATOM 628 O O . TYR A 1 80 ? 16.618 -18.804 -15.911 1.00 95.75 80 TYR A O 1
ATOM 636 N N . MET A 1 81 ? 16.641 -16.726 -15.079 1.00 94.94 81 MET A N 1
ATOM 637 C CA . MET A 1 81 ? 16.399 -16.083 -16.371 1.00 94.94 81 MET A CA 1
ATOM 638 C C . MET A 1 81 ? 17.533 -16.363 -17.362 1.00 94.94 81 MET A C 1
ATOM 640 O O . MET A 1 81 ? 17.258 -16.624 -18.530 1.00 94.94 81 MET A O 1
ATOM 644 N N . GLN A 1 82 ? 18.787 -16.381 -16.900 1.00 93.50 82 GLN A N 1
ATOM 645 C CA . GLN A 1 82 ? 19.935 -16.769 -17.717 1.00 93.50 82 GLN A CA 1
ATOM 646 C C . GLN A 1 82 ? 19.816 -18.224 -18.180 1.00 93.50 82 GLN A C 1
ATOM 648 O O . GLN A 1 82 ? 19.960 -18.504 -19.367 1.00 93.50 82 GLN A O 1
ATOM 653 N N . ALA A 1 83 ? 19.514 -19.147 -17.262 1.00 94.00 83 ALA A N 1
ATOM 654 C CA . ALA A 1 83 ? 19.353 -20.564 -17.585 1.00 94.00 83 ALA A CA 1
ATOM 655 C C . ALA A 1 83 ? 18.205 -20.825 -18.578 1.00 94.00 83 ALA A C 1
ATOM 657 O O . ALA A 1 83 ? 18.277 -21.757 -19.376 1.00 94.00 83 ALA A O 1
ATOM 658 N N . LEU A 1 84 ? 17.161 -19.993 -18.544 1.00 95.88 84 LEU A N 1
ATOM 659 C CA . LEU A 1 84 ? 16.010 -20.062 -19.445 1.00 95.88 84 LEU A CA 1
ATOM 660 C C . LEU A 1 84 ? 16.198 -19.269 -20.752 1.00 95.88 84 LEU A C 1
ATOM 662 O O . LEU A 1 84 ? 15.281 -19.243 -21.569 1.00 95.88 84 LEU A O 1
ATOM 666 N N . GLY A 1 85 ? 17.344 -18.607 -20.958 1.00 91.88 85 GLY A N 1
ATOM 667 C CA . GLY A 1 85 ? 17.591 -17.772 -22.141 1.00 91.88 85 GLY A CA 1
ATOM 668 C C . GLY A 1 85 ? 16.694 -16.529 -22.226 1.00 91.88 85 GLY A C 1
ATOM 669 O O . GLY A 1 85 ? 16.461 -16.009 -23.311 1.00 91.88 85 GLY A O 1
ATOM 670 N N . MET A 1 86 ? 16.159 -16.074 -21.089 1.00 91.06 86 MET A N 1
ATOM 671 C CA . MET A 1 86 ? 15.255 -14.921 -20.983 1.00 91.06 86 MET A CA 1
ATOM 672 C C . MET A 1 86 ? 15.986 -13.595 -20.734 1.00 91.06 86 MET A C 1
ATOM 674 O O . MET A 1 86 ? 15.353 -12.541 -20.741 1.00 91.06 86 MET A O 1
ATOM 678 N N . LEU A 1 87 ? 17.295 -13.634 -20.476 1.00 78.25 87 LEU A N 1
ATOM 679 C CA . LEU A 1 87 ? 18.144 -12.447 -20.496 1.00 78.25 87 LEU A CA 1
ATOM 680 C C . LEU A 1 87 ? 18.662 -12.279 -21.924 1.00 78.25 87 LEU A C 1
ATOM 682 O O . LEU A 1 87 ? 19.404 -13.135 -22.405 1.00 78.25 87 LEU A O 1
ATOM 686 N N . GLU A 1 88 ? 18.249 -11.206 -22.607 1.00 66.69 88 GLU A N 1
ATOM 687 C CA . GLU A 1 88 ? 18.884 -10.820 -23.869 1.00 66.69 88 GLU A CA 1
ATOM 688 C C . GLU A 1 88 ? 20.388 -10.660 -23.622 1.00 66.69 88 GLU A C 1
ATOM 690 O O . GLU A 1 88 ? 20.806 -10.018 -22.654 1.00 66.69 88 GLU A O 1
ATOM 695 N N . ALA A 1 89 ? 21.202 -11.278 -24.480 1.00 57.16 89 ALA A N 1
ATOM 696 C CA . ALA A 1 89 ? 22.619 -10.971 -24.531 1.00 57.16 89 ALA A CA 1
ATOM 697 C C . ALA A 1 89 ? 22.741 -9.494 -24.923 1.00 57.16 89 ALA A C 1
ATOM 699 O O . ALA A 1 89 ? 22.385 -9.127 -26.042 1.00 57.16 89 ALA A O 1
ATOM 700 N N . MET A 1 90 ? 23.155 -8.664 -23.965 1.00 54.81 90 MET A N 1
ATOM 701 C CA . MET A 1 90 ? 23.500 -7.265 -24.208 1.00 54.81 90 MET A CA 1
ATOM 702 C C . MET A 1 90 ? 24.652 -7.154 -25.207 1.00 54.81 90 MET A C 1
ATOM 704 O O . MET A 1 90 ? 25.578 -7.996 -25.126 1.00 54.81 90 MET A O 1
#

Mean predicted aligned error: 9.22 Å

pLDDT: mean 88.86, std 14.98, range [45.62, 98.62]

Sequence (90 aa):
METAEPEDGLHNSARDQLKTIVERIERLEEEKAALASDIKEVYAEAKGNGFDTKALRSVVRIRKQDMSERREAEAVLATYMQALGMLEAM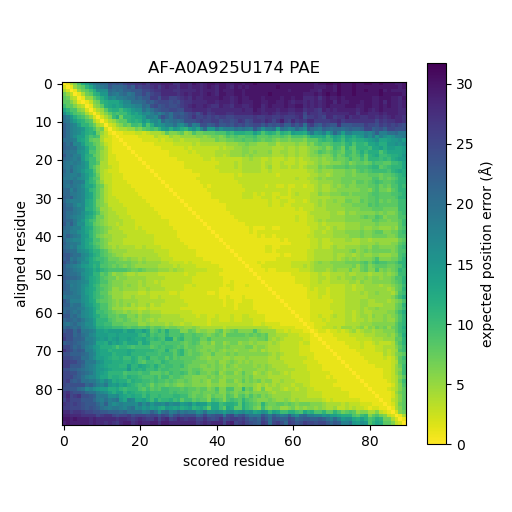

Secondary structure (DSSP, 8-state):
---PPP-THHHHHHHHHHHHHHHHHHHHHHHHHHHHHHHHHHHHHHHHTT--HHHHHHHHHHHHS-HHHHHHHHHHHHHHHHHTT-S---